Protein AF-A0A815Y948-F1 (afdb_monomer)

Secondary structure (DSSP, 8-state):
--------PPP-----HHHHHHHHHHT-----S-HHHHHHHTGGG-HHHHHHHHHHHTS-S-THHHHHHHHHHHHHHHHHTTS--HHHHHHHHHHHHTHHHHHT-

Structure (mmCIF, N/CA/C/O backbone):
data_AF-A0A815Y948-F1
#
_entry.id   AF-A0A815Y948-F1
#
loop_
_atom_site.group_PDB
_atom_site.id
_atom_site.type_symbol
_atom_site.label_atom_id
_atom_site.label_alt_id
_atom_site.label_comp_id
_atom_site.label_asym_id
_atom_site.label_entity_id
_atom_site.label_seq_id
_atom_site.pdbx_PDB_ins_code
_atom_site.Cartn_x
_atom_site.Cartn_y
_atom_site.Cartn_z
_atom_site.occup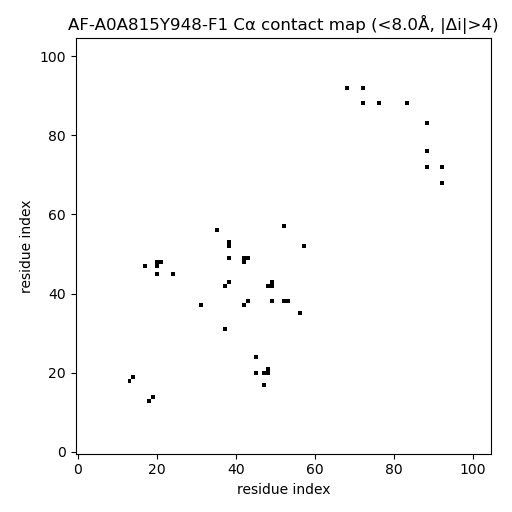ancy
_atom_site.B_iso_or_equiv
_atom_site.auth_seq_id
_atom_site.auth_comp_id
_atom_site.auth_asym_id
_atom_site.auth_atom_id
_atom_site.pdbx_PDB_model_num
ATOM 1 N N . ASP A 1 1 ? 51.206 26.791 -12.109 1.00 44.62 1 ASP A N 1
ATOM 2 C CA . ASP A 1 1 ? 49.911 26.673 -11.409 1.00 44.62 1 ASP A CA 1
ATOM 3 C C . ASP A 1 1 ? 48.768 26.274 -12.334 1.00 44.62 1 ASP A C 1
ATOM 5 O O . ASP A 1 1 ? 47.996 27.118 -12.759 1.00 44.62 1 ASP A O 1
ATOM 9 N N . ASN A 1 2 ? 48.642 24.982 -12.653 1.00 41.47 2 ASN A N 1
ATOM 10 C CA . ASN A 1 2 ? 47.482 24.437 -13.379 1.00 41.47 2 ASN A CA 1
ATOM 11 C C . ASN A 1 2 ? 46.697 23.487 -12.461 1.00 41.47 2 ASN A C 1
ATOM 13 O O . ASN A 1 2 ? 46.622 22.284 -12.695 1.00 41.47 2 ASN A O 1
ATOM 17 N N . LEU A 1 3 ? 46.153 24.039 -11.374 1.00 49.75 3 LEU A N 1
ATOM 18 C CA . LEU A 1 3 ? 45.377 23.317 -10.360 1.00 49.75 3 LEU A CA 1
ATOM 19 C C . LEU A 1 3 ? 43.865 23.438 -10.584 1.00 49.75 3 LEU A C 1
ATOM 21 O O . LEU A 1 3 ? 43.140 23.800 -9.667 1.00 49.75 3 LEU A O 1
ATOM 25 N N . ILE A 1 4 ? 43.369 23.126 -11.783 1.00 51.34 4 ILE A N 1
ATOM 26 C CA . ILE A 1 4 ? 41.944 22.804 -11.964 1.00 51.34 4 ILE A CA 1
ATOM 27 C C . ILE A 1 4 ? 41.828 21.718 -13.036 1.00 51.34 4 ILE A C 1
ATOM 29 O O . ILE A 1 4 ? 41.533 21.987 -14.200 1.00 51.34 4 ILE A O 1
ATOM 33 N N . GLN A 1 5 ? 42.046 20.460 -12.645 1.00 51.91 5 GLN A N 1
ATOM 34 C CA . GLN A 1 5 ? 41.414 19.363 -13.370 1.00 51.91 5 GLN A CA 1
ATOM 35 C C . GLN A 1 5 ? 39.912 19.496 -13.113 1.00 51.91 5 GLN A C 1
ATOM 37 O O . GLN A 1 5 ? 39.426 19.174 -12.030 1.00 51.91 5 GLN A O 1
ATOM 42 N N . LYS A 1 6 ? 39.177 20.052 -14.085 1.00 50.22 6 LYS A N 1
ATOM 43 C CA . LYS A 1 6 ? 37.716 19.980 -14.098 1.00 50.22 6 LYS A CA 1
ATOM 44 C C . LYS A 1 6 ? 37.359 18.501 -14.004 1.00 50.22 6 LYS A C 1
ATOM 46 O O . LYS A 1 6 ? 37.615 17.759 -14.948 1.00 50.22 6 LYS A O 1
ATOM 51 N N . HIS A 1 7 ? 36.790 18.086 -12.877 1.00 47.31 7 HIS A N 1
ATOM 52 C CA . HIS A 1 7 ? 36.082 16.819 -12.788 1.00 47.31 7 HIS A CA 1
ATOM 53 C C . HIS A 1 7 ? 34.980 16.862 -13.850 1.00 47.31 7 HIS A C 1
ATOM 55 O O . HIS A 1 7 ? 33.935 17.476 -13.656 1.00 47.31 7 HIS A O 1
ATOM 61 N N . THR A 1 8 ? 35.231 16.265 -15.009 1.00 49.34 8 THR A N 1
ATOM 62 C CA . THR A 1 8 ? 34.160 15.765 -15.859 1.00 49.34 8 THR A CA 1
ATOM 63 C C . THR A 1 8 ? 33.474 14.680 -15.044 1.00 49.34 8 THR A C 1
ATOM 65 O O . THR A 1 8 ? 34.132 13.679 -14.737 1.00 49.34 8 THR A O 1
ATOM 68 N N . PRO A 1 9 ? 32.207 14.852 -14.625 1.00 50.09 9 PRO A N 1
ATOM 69 C CA . PRO A 1 9 ? 31.482 13.727 -14.075 1.00 50.09 9 PRO A CA 1
ATOM 70 C C . PRO A 1 9 ? 31.417 12.701 -15.203 1.00 50.09 9 PRO A C 1
ATOM 72 O O . PRO A 1 9 ? 30.964 13.006 -16.309 1.00 50.09 9 PRO A O 1
ATOM 75 N N . LEU A 1 10 ? 31.971 11.516 -14.950 1.00 46.88 10 LEU A N 1
ATOM 76 C CA . LEU A 1 10 ? 31.792 10.380 -15.843 1.00 46.88 10 LEU A CA 1
ATOM 77 C C . LEU A 1 10 ? 30.291 10.265 -16.133 1.00 46.88 10 LEU A C 1
ATOM 79 O O . LEU A 1 10 ? 29.496 10.499 -15.214 1.00 46.88 10 LEU A O 1
ATOM 83 N N . PRO A 1 11 ? 29.883 9.942 -17.374 1.00 49.34 11 PRO A N 1
ATOM 84 C CA . PRO A 1 11 ? 28.489 9.636 -17.621 1.00 49.34 11 PRO A CA 1
ATOM 85 C C . PRO A 1 11 ? 28.138 8.529 -16.635 1.00 49.34 11 PRO A C 1
ATOM 87 O O . PRO A 1 11 ? 28.778 7.475 -16.635 1.00 49.34 11 PRO A O 1
ATOM 90 N N . ILE A 1 12 ? 27.199 8.810 -15.732 1.00 53.09 12 ILE A N 1
ATOM 91 C CA . ILE A 1 12 ? 26.646 7.812 -14.829 1.00 53.09 12 ILE A CA 1
ATOM 92 C C . ILE A 1 12 ? 25.850 6.881 -15.740 1.00 53.09 12 ILE A C 1
ATOM 94 O O . ILE A 1 12 ? 24.640 6.997 -15.886 1.00 53.09 12 ILE A O 1
ATOM 98 N N . ILE A 1 13 ? 26.553 5.994 -16.438 1.00 53.69 13 ILE A N 1
ATOM 99 C CA . ILE A 1 13 ? 25.970 4.821 -17.059 1.00 53.69 13 ILE A CA 1
ATOM 100 C C . ILE A 1 13 ? 25.701 3.917 -15.866 1.00 53.69 13 ILE A C 1
ATOM 102 O O . ILE A 1 13 ? 26.512 3.069 -15.497 1.00 53.69 13 ILE A O 1
ATOM 106 N N . SER A 1 14 ? 24.601 4.210 -15.178 1.00 53.38 14 SER A N 1
ATOM 107 C CA . SER A 1 14 ? 24.084 3.344 -14.142 1.00 53.38 14 SER A CA 1
ATOM 108 C C . SER A 1 14 ? 23.554 2.112 -14.854 1.00 53.38 14 SER A C 1
ATOM 110 O O . SER A 1 14 ? 22.418 2.082 -15.316 1.00 53.38 14 SER A O 1
ATOM 112 N N . LEU A 1 15 ? 24.397 1.089 -14.968 1.00 58.31 15 LEU A N 1
ATOM 113 C CA . LEU A 1 15 ? 23.978 -0.270 -15.298 1.00 58.31 15 LEU A CA 1
ATOM 114 C C . LEU A 1 15 ? 23.278 -0.914 -14.083 1.00 58.31 15 LEU A C 1
ATOM 116 O O . LEU A 1 15 ? 23.438 -2.102 -13.820 1.00 58.31 15 LEU A O 1
ATOM 120 N N . ASP A 1 16 ? 22.581 -0.110 -13.281 1.00 73.88 16 ASP A N 1
ATOM 121 C CA . ASP A 1 16 ? 21.818 -0.575 -12.142 1.00 73.88 16 ASP A CA 1
ATOM 122 C C . ASP A 1 16 ? 20.425 -0.957 -12.658 1.00 73.88 16 ASP A C 1
ATOM 124 O O . ASP A 1 16 ? 19.729 -0.097 -13.219 1.00 73.88 16 ASP A O 1
ATOM 128 N N . PRO A 1 17 ? 19.999 -2.223 -12.499 1.00 75.00 17 PRO A N 1
ATOM 129 C CA . PRO A 1 17 ? 18.663 -2.659 -12.894 1.00 75.00 17 PRO A CA 1
ATOM 130 C C . PRO A 1 17 ? 17.556 -1.780 -12.294 1.00 75.00 17 PRO A C 1
ATOM 132 O O . PRO A 1 17 ? 16.508 -1.627 -12.916 1.00 75.00 17 PRO A O 1
ATOM 135 N N . MET A 1 18 ? 17.799 -1.138 -11.147 1.00 79.00 18 MET A N 1
ATOM 136 C CA . MET A 1 18 ? 16.859 -0.206 -10.529 1.00 79.00 18 MET A CA 1
ATOM 137 C C . MET A 1 18 ? 16.666 1.079 -11.350 1.00 79.00 18 MET A C 1
ATOM 139 O O . MET A 1 18 ? 15.545 1.563 -11.495 1.00 79.00 18 MET A O 1
ATOM 143 N N . VAL A 1 19 ? 17.741 1.644 -11.909 1.00 82.62 19 VAL A N 1
ATOM 144 C CA . VAL A 1 19 ? 17.647 2.870 -12.721 1.00 82.62 19 VAL A CA 1
ATOM 145 C C . VAL A 1 19 ? 16.954 2.577 -14.050 1.00 82.62 19 VAL A C 1
ATOM 147 O O . VAL A 1 19 ? 16.113 3.358 -14.486 1.00 82.62 19 VAL A O 1
ATOM 150 N N . ALA A 1 20 ? 17.214 1.409 -14.642 1.00 84.50 20 ALA A N 1
ATOM 151 C CA . ALA A 1 20 ? 16.504 0.953 -15.836 1.00 84.50 20 ALA A CA 1
ATOM 152 C C . ALA A 1 20 ? 14.997 0.735 -15.583 1.00 84.50 20 ALA A C 1
ATOM 154 O O . ALA A 1 20 ? 14.171 1.051 -16.444 1.00 84.50 20 ALA A O 1
ATOM 155 N N . GLU A 1 21 ? 14.632 0.226 -14.402 1.00 87.06 21 GLU A N 1
ATOM 156 C CA . GLU A 1 21 ? 13.240 0.075 -13.960 1.00 87.06 21 GLU A CA 1
ATOM 157 C C . GLU A 1 21 ? 12.537 1.441 -13.867 1.00 87.06 21 GLU A C 1
ATOM 159 O O . GLU A 1 21 ? 11.453 1.624 -14.425 1.00 87.06 21 GLU A O 1
ATOM 164 N N . ILE A 1 22 ? 13.194 2.425 -13.243 1.00 87.69 22 ILE A N 1
ATOM 165 C CA . ILE A 1 22 ? 12.703 3.806 -13.116 1.00 87.69 22 ILE A CA 1
ATOM 166 C C . ILE A 1 22 ? 12.535 4.468 -14.484 1.00 87.69 22 ILE A C 1
ATOM 168 O O . ILE A 1 22 ? 11.475 5.025 -14.768 1.00 87.69 22 ILE A O 1
ATOM 172 N N . ASP A 1 23 ? 13.541 4.377 -15.352 1.00 88.69 23 ASP A N 1
ATOM 173 C CA . ASP A 1 23 ? 13.483 4.955 -16.696 1.00 88.69 23 ASP A CA 1
ATOM 174 C C . ASP A 1 23 ? 12.351 4.350 -17.530 1.00 88.69 23 ASP A C 1
ATOM 176 O O . ASP A 1 23 ? 11.731 5.043 -18.338 1.00 88.69 23 ASP A O 1
ATOM 180 N N . SER A 1 24 ? 12.077 3.058 -17.346 1.00 87.1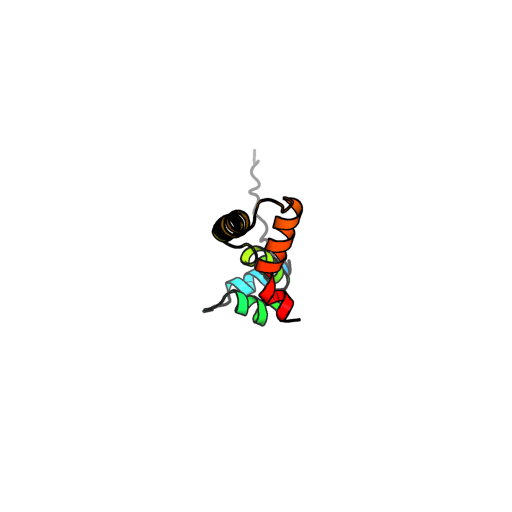9 24 SER A N 1
ATOM 181 C CA . SER A 1 24 ? 10.977 2.367 -18.021 1.00 87.19 24 SER A CA 1
ATOM 182 C C . SER A 1 24 ? 9.616 2.822 -17.492 1.00 87.19 24 SER A C 1
ATOM 184 O O . SER A 1 24 ? 8.695 3.019 -18.279 1.00 87.19 24 SER A O 1
ATOM 186 N N . TYR A 1 25 ? 9.498 3.049 -16.180 1.00 86.38 25 TYR A N 1
ATOM 187 C CA . TYR A 1 25 ? 8.282 3.575 -15.560 1.00 86.38 25 TYR A CA 1
ATOM 188 C C . TYR A 1 25 ? 7.989 5.028 -15.968 1.00 86.38 25 TYR A C 1
ATOM 190 O O . TYR A 1 25 ? 6.856 5.346 -16.311 1.00 86.38 25 TYR A O 1
ATOM 198 N N . ILE A 1 26 ? 8.999 5.906 -16.000 1.00 87.75 26 ILE A N 1
ATOM 199 C CA . ILE A 1 26 ? 8.830 7.328 -16.370 1.00 87.75 26 ILE A CA 1
ATOM 200 C C . ILE A 1 26 ? 8.396 7.491 -17.832 1.00 87.75 26 ILE A C 1
ATOM 202 O O . ILE A 1 26 ? 7.663 8.419 -18.164 1.00 87.75 26 ILE A O 1
ATOM 206 N N . LYS A 1 27 ? 8.849 6.599 -18.719 1.00 87.62 27 LYS A N 1
ATOM 207 C CA . LYS A 1 27 ? 8.476 6.608 -20.143 1.00 87.62 27 LYS A CA 1
ATOM 208 C C . LYS A 1 27 ? 7.076 6.058 -20.404 1.00 87.62 27 LYS A C 1
ATOM 210 O O . LYS A 1 27 ? 6.595 6.173 -21.529 1.00 87.62 27 LYS A O 1
ATOM 215 N N . LEU A 1 28 ? 6.456 5.415 -19.418 1.00 84.56 28 LEU A N 1
ATOM 216 C CA . LEU A 1 28 ? 5.128 4.851 -19.570 1.00 84.56 28 LEU A CA 1
ATOM 217 C C . LEU A 1 28 ? 4.100 5.991 -19.591 1.00 84.56 28 LEU A C 1
ATOM 219 O O . LEU A 1 28 ? 3.967 6.736 -18.623 1.00 84.56 28 LEU A O 1
ATOM 223 N N . ASP A 1 29 ? 3.354 6.109 -20.687 1.00 79.00 29 ASP A N 1
ATOM 224 C CA . ASP A 1 29 ? 2.235 7.048 -20.779 1.00 79.00 29 ASP A CA 1
ATOM 225 C C . ASP A 1 29 ? 1.001 6.426 -20.109 1.00 79.00 29 ASP A C 1
ATOM 227 O O . ASP A 1 29 ? 0.173 5.766 -20.742 1.00 79.00 29 ASP A O 1
ATOM 231 N N . ILE A 1 30 ? 0.948 6.520 -18.777 1.00 74.50 30 ILE A N 1
ATOM 232 C CA . ILE A 1 30 ? -0.125 5.936 -17.969 1.00 74.50 30 ILE A CA 1
ATOM 233 C C . ILE A 1 30 ? -1.224 6.973 -17.753 1.00 74.50 30 ILE A C 1
ATOM 235 O O . ILE A 1 30 ? -1.074 7.910 -16.971 1.00 74.50 30 ILE A O 1
ATOM 239 N N . VAL A 1 31 ? -2.389 6.723 -18.347 1.00 66.75 31 VAL A N 1
ATOM 240 C CA . VAL A 1 31 ? -3.649 7.361 -17.952 1.00 66.75 31 VAL A CA 1
ATOM 241 C C . VAL A 1 31 ? -4.418 6.359 -17.093 1.00 66.75 31 VAL A C 1
ATOM 243 O O . VAL A 1 31 ? -5.214 5.570 -17.597 1.00 66.75 31 VAL A O 1
ATOM 246 N N . CYS A 1 32 ? -4.127 6.324 -15.791 1.00 66.44 32 CYS A N 1
ATOM 247 C CA . CYS A 1 32 ? -4.789 5.409 -14.861 1.00 66.44 32 CYS A CA 1
ATOM 248 C C . CYS A 1 32 ? -5.744 6.158 -13.929 1.00 66.44 32 CYS A C 1
ATOM 250 O O . CYS A 1 32 ? -5.369 7.150 -13.308 1.00 66.44 32 CYS A O 1
ATOM 252 N N . VAL A 1 33 ? -6.977 5.652 -13.829 1.00 67.38 33 VAL A N 1
ATOM 253 C CA . VAL A 1 33 ? -8.020 6.172 -12.930 1.00 67.38 33 VAL A CA 1
ATOM 254 C C . VAL A 1 33 ? -7.813 5.682 -11.489 1.00 67.38 33 VAL A C 1
ATOM 256 O O . VAL A 1 33 ? -8.170 6.394 -10.556 1.00 67.38 33 VAL A O 1
ATOM 259 N N . ASP A 1 34 ? -7.202 4.504 -11.300 1.00 83.88 34 ASP A N 1
ATOM 260 C CA . ASP A 1 34 ? -6.943 3.906 -9.984 1.00 83.88 34 ASP A CA 1
ATOM 261 C C . ASP A 1 34 ? -5.490 3.417 -9.850 1.00 83.88 34 ASP A C 1
ATOM 263 O O . ASP A 1 34 ? -5.097 2.352 -10.338 1.00 83.88 34 ASP A O 1
ATOM 267 N N . VAL A 1 35 ? -4.692 4.203 -9.127 1.00 85.62 35 VAL A N 1
ATOM 268 C CA . VAL A 1 35 ? -3.277 3.922 -8.863 1.00 85.62 35 VAL A CA 1
ATOM 269 C C . VAL A 1 35 ? -3.057 2.603 -8.109 1.00 8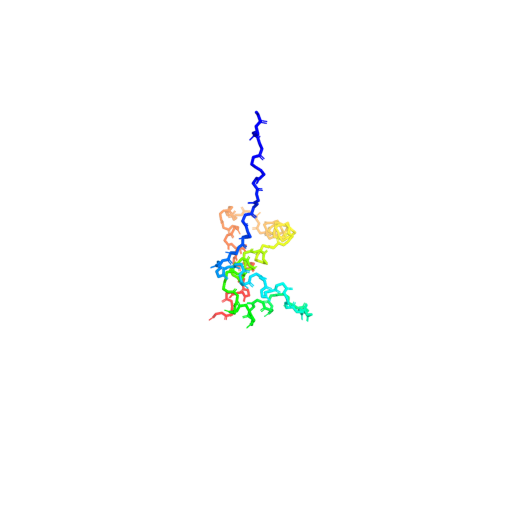5.62 35 VAL A C 1
ATOM 271 O O . VAL A 1 35 ? -2.038 1.946 -8.326 1.00 85.62 35 VAL A O 1
ATOM 274 N N . LEU A 1 36 ? -3.991 2.175 -7.252 1.00 85.81 36 LEU A N 1
ATOM 275 C CA . LEU A 1 36 ? -3.859 0.920 -6.506 1.00 85.81 36 LEU A CA 1
ATOM 276 C C . LEU A 1 36 ? -4.039 -0.282 -7.432 1.00 85.81 36 LEU A C 1
ATOM 278 O O . LEU A 1 36 ? -3.273 -1.244 -7.345 1.00 85.81 36 LEU A O 1
ATOM 282 N N . GLU A 1 37 ? -4.999 -0.207 -8.354 1.00 85.19 37 GLU A N 1
ATOM 283 C CA . GLU A 1 37 ? -5.234 -1.271 -9.331 1.00 85.19 37 GLU A CA 1
ATOM 284 C C . GLU A 1 37 ? -4.089 -1.378 -10.346 1.00 85.19 37 GLU A C 1
ATOM 286 O O . GLU A 1 37 ? -3.697 -2.483 -10.737 1.00 85.19 37 GLU A O 1
ATOM 291 N N . PHE A 1 38 ? -3.466 -0.251 -10.703 1.00 87.25 38 PHE A N 1
ATOM 292 C CA . PHE A 1 38 ? -2.242 -0.248 -11.504 1.00 87.25 38 PHE A CA 1
ATOM 293 C C . PHE A 1 38 ? -1.115 -1.048 -10.832 1.00 87.25 38 PHE A C 1
ATOM 295 O O . PHE A 1 38 ? -0.565 -1.971 -11.436 1.00 87.25 38 PHE A O 1
ATOM 302 N N . TRP A 1 39 ? -0.794 -0.762 -9.564 1.00 88.88 39 TRP A N 1
ATOM 303 C CA . TRP A 1 39 ? 0.268 -1.484 -8.846 1.00 88.88 39 TRP A CA 1
ATOM 304 C C . TRP A 1 39 ? -0.100 -2.938 -8.520 1.00 88.88 39 TRP A C 1
ATOM 306 O O . TRP A 1 39 ? 0.791 -3.779 -8.349 1.00 88.88 39 TRP A O 1
ATOM 316 N N . ARG A 1 40 ? -1.399 -3.257 -8.472 1.00 84.81 40 ARG A N 1
ATOM 317 C CA . ARG A 1 40 ? -1.903 -4.625 -8.307 1.00 84.81 40 ARG A CA 1
ATOM 318 C C . ARG A 1 40 ? -1.679 -5.475 -9.557 1.00 84.81 40 ARG A C 1
ATOM 320 O O . ARG A 1 40 ? -1.170 -6.583 -9.425 1.00 84.81 40 ARG A O 1
ATOM 327 N N . SER A 1 41 ? -2.040 -4.956 -10.730 1.00 83.31 41 SER A N 1
ATOM 328 C CA . SER A 1 41 ? -2.071 -5.695 -12.002 1.00 83.31 41 SER A CA 1
ATOM 329 C C . SER A 1 41 ? -0.787 -5.569 -12.829 1.00 83.31 41 SER A C 1
ATOM 331 O O . SER A 1 41 ? -0.310 -6.551 -13.386 1.00 83.31 41 SER A O 1
ATOM 333 N N . SER A 1 42 ? -0.218 -4.366 -12.901 1.00 79.44 42 SER A N 1
ATOM 334 C CA . SER A 1 42 ? 0.912 -4.024 -13.779 1.00 79.44 42 SER A CA 1
ATOM 335 C C . SER A 1 42 ? 2.225 -3.857 -13.015 1.00 79.44 42 SER A C 1
ATOM 337 O O . SER A 1 42 ? 3.291 -3.775 -13.615 1.00 79.44 42 SER A O 1
ATOM 339 N N . GLY A 1 43 ? 2.176 -3.831 -11.680 1.00 76.25 43 GLY A N 1
ATOM 340 C CA . GLY A 1 43 ? 3.356 -3.627 -10.841 1.00 76.25 43 GLY A CA 1
ATOM 341 C C . GLY A 1 43 ? 4.354 -4.791 -10.838 1.00 76.25 43 GLY A C 1
ATOM 342 O O . GLY A 1 43 ? 5.470 -4.607 -10.368 1.00 76.25 43 GLY A O 1
ATOM 343 N N . ASP A 1 44 ? 3.996 -5.982 -11.331 1.00 81.38 44 ASP A N 1
ATOM 344 C CA . ASP A 1 44 ? 4.895 -7.153 -11.304 1.00 81.38 44 ASP A CA 1
ATOM 345 C C . ASP A 1 44 ? 6.136 -6.975 -12.189 1.00 81.38 44 ASP A C 1
ATOM 347 O O . ASP A 1 44 ? 7.188 -7.541 -11.896 1.00 81.38 44 ASP A O 1
ATOM 351 N N . GLN A 1 45 ? 6.048 -6.133 -13.225 1.00 82.69 45 GLN A N 1
ATOM 352 C CA . GLN A 1 45 ? 7.195 -5.767 -14.063 1.00 82.69 45 GLN A CA 1
ATOM 353 C C . GLN A 1 45 ? 8.158 -4.783 -13.374 1.00 82.69 45 GLN A C 1
ATOM 355 O O . GLN A 1 45 ? 9.278 -4.588 -13.837 1.00 82.69 45 GLN A O 1
ATOM 360 N N . PHE A 1 46 ? 7.725 -4.172 -12.268 1.00 86.88 46 PHE A N 1
ATOM 361 C CA . PHE A 1 46 ? 8.461 -3.164 -11.516 1.00 86.88 46 PHE A CA 1
ATOM 362 C C . PHE A 1 46 ? 8.595 -3.593 -10.049 1.00 86.88 46 PHE A C 1
ATOM 364 O O . PHE A 1 46 ? 7.935 -3.055 -9.160 1.00 86.88 46 PHE A O 1
ATOM 371 N N . TYR A 1 47 ? 9.416 -4.611 -9.784 1.00 86.62 47 TYR A N 1
ATOM 372 C CA . TYR A 1 47 ? 9.531 -5.212 -8.452 1.00 86.62 47 TYR A CA 1
ATOM 373 C C . TYR A 1 47 ? 9.925 -4.202 -7.359 1.00 86.62 47 TYR A C 1
ATOM 375 O O . TYR A 1 47 ? 9.312 -4.178 -6.284 1.00 86.62 47 TYR A O 1
ATOM 383 N N . HIS A 1 48 ? 10.926 -3.354 -7.613 1.00 87.50 48 HIS A N 1
ATOM 384 C CA . HIS A 1 48 ? 11.415 -2.404 -6.613 1.00 87.50 48 HIS A CA 1
ATOM 385 C C . HIS A 1 48 ? 10.432 -1.249 -6.428 1.00 87.50 48 HIS A C 1
ATOM 387 O O . HIS A 1 48 ? 10.120 -0.877 -5.292 1.00 87.50 48 HIS A O 1
ATOM 393 N N . LEU A 1 49 ? 9.890 -0.720 -7.527 1.00 87.69 49 LEU A N 1
ATOM 394 C CA . LEU A 1 49 ? 8.922 0.370 -7.463 1.00 87.69 49 LEU A CA 1
ATOM 395 C C . LEU A 1 49 ? 7.588 -0.082 -6.875 1.00 87.69 49 LEU A C 1
ATOM 397 O O . LEU A 1 49 ? 7.004 0.666 -6.100 1.00 87.69 49 LEU A O 1
ATOM 401 N N . LYS A 1 50 ? 7.134 -1.313 -7.141 1.00 89.06 50 LYS A N 1
ATOM 402 C CA . LYS A 1 50 ? 5.915 -1.875 -6.539 1.00 89.06 50 LYS A CA 1
ATOM 403 C C . LYS A 1 50 ? 6.035 -1.953 -5.028 1.00 89.06 50 LYS A C 1
ATOM 405 O O . LYS A 1 50 ? 5.108 -1.565 -4.320 1.00 89.06 50 LYS A O 1
ATOM 410 N N . ARG A 1 51 ? 7.181 -2.407 -4.518 1.00 88.12 51 ARG A N 1
ATOM 411 C CA . ARG A 1 51 ? 7.431 -2.454 -3.073 1.00 88.12 51 ARG A CA 1
ATOM 412 C C . ARG A 1 51 ? 7.408 -1.059 -2.451 1.00 88.12 51 ARG A C 1
ATOM 414 O O . ARG A 1 51 ? 6.839 -0.877 -1.378 1.00 88.12 51 ARG A O 1
ATOM 421 N N . LEU A 1 52 ? 7.997 -0.075 -3.128 1.00 89.06 52 LEU A N 1
ATOM 422 C CA . LEU A 1 52 ? 7.963 1.315 -2.680 1.00 89.06 52 LEU A CA 1
ATOM 423 C C . LEU A 1 52 ? 6.538 1.889 -2.728 1.00 89.06 52 LEU A C 1
ATOM 425 O O . LEU A 1 52 ? 6.090 2.510 -1.767 1.00 89.06 52 LEU A O 1
ATOM 429 N N . ALA A 1 53 ? 5.802 1.627 -3.805 1.00 88.56 53 ALA A N 1
ATOM 430 C CA . ALA A 1 53 ? 4.428 2.067 -3.987 1.00 88.56 53 ALA A CA 1
ATOM 431 C C . ALA A 1 53 ? 3.492 1.485 -2.923 1.00 88.56 53 ALA A C 1
ATOM 433 O O . ALA A 1 53 ? 2.658 2.211 -2.400 1.00 88.56 53 ALA A O 1
ATOM 434 N N . GLN A 1 54 ? 3.662 0.219 -2.532 1.00 87.88 54 GLN A N 1
ATOM 435 C CA . GLN A 1 54 ? 2.903 -0.384 -1.430 1.00 87.88 54 GLN A CA 1
ATOM 436 C C . GLN A 1 54 ? 3.108 0.352 -0.103 1.00 87.88 54 GLN A C 1
ATOM 438 O O . GLN A 1 54 ? 2.155 0.526 0.652 1.00 87.88 54 GLN A O 1
ATOM 443 N N . ILE A 1 55 ? 4.334 0.799 0.178 1.00 88.19 55 ILE A N 1
ATOM 444 C CA . ILE A 1 55 ? 4.636 1.563 1.393 1.00 88.19 55 ILE A CA 1
ATOM 445 C C . ILE A 1 55 ? 4.001 2.950 1.304 1.00 88.19 55 ILE A C 1
ATOM 447 O O . ILE A 1 55 ? 3.309 3.361 2.226 1.00 88.19 55 ILE A O 1
ATOM 451 N N . ILE A 1 56 ? 4.214 3.660 0.195 1.00 87.88 56 ILE A N 1
ATOM 452 C CA . ILE A 1 56 ? 3.746 5.041 0.031 1.00 87.88 56 ILE A CA 1
ATOM 453 C C . ILE A 1 56 ? 2.215 5.107 -0.003 1.00 87.88 56 ILE A C 1
ATOM 455 O O . ILE A 1 56 ? 1.622 5.919 0.699 1.00 87.88 56 ILE A O 1
ATOM 459 N N . LEU A 1 57 ? 1.573 4.246 -0.793 1.00 85.69 57 LEU A N 1
ATOM 460 C CA . LEU A 1 57 ? 0.117 4.225 -0.970 1.00 85.69 57 LEU A CA 1
ATOM 461 C C . LEU A 1 57 ? -0.613 3.543 0.192 1.00 85.69 57 LEU A C 1
ATOM 463 O O . LEU A 1 57 ? -1.812 3.743 0.361 1.00 85.69 57 LEU A O 1
ATOM 467 N N . GLY A 1 58 ? 0.093 2.738 0.990 1.00 83.56 58 GLY A N 1
ATOM 468 C CA . GLY A 1 58 ? -0.445 2.128 2.205 1.00 83.56 58 GLY A CA 1
ATOM 469 C C . GLY A 1 58 ? -0.551 3.097 3.384 1.00 83.56 58 GLY A C 1
ATOM 470 O O . GLY A 1 58 ? -1.195 2.766 4.377 1.00 83.56 58 GLY A O 1
ATOM 471 N N . ILE A 1 59 ? 0.062 4.282 3.297 1.00 83.44 59 ILE A N 1
ATOM 472 C CA . ILE A 1 59 ? -0.056 5.315 4.326 1.00 83.44 59 ILE A CA 1
ATOM 473 C C . ILE A 1 59 ? -1.390 6.045 4.118 1.00 83.44 59 ILE A C 1
ATOM 475 O O . ILE A 1 59 ? -1.562 6.719 3.098 1.00 83.44 59 ILE A O 1
ATOM 479 N N . PRO A 1 60 ? -2.342 5.955 5.064 1.00 71.38 60 PRO A N 1
ATOM 480 C CA . PRO A 1 60 ? -3.567 6.732 4.975 1.00 71.38 60 PRO A CA 1
ATOM 481 C C . PRO A 1 60 ? -3.225 8.227 5.035 1.00 71.38 60 PRO A C 1
ATOM 483 O O . PRO A 1 60 ? -2.558 8.691 5.956 1.00 71.38 60 PRO A O 1
ATOM 486 N N . VAL A 1 61 ? -3.689 8.986 4.040 1.00 66.62 61 VAL A N 1
ATOM 487 C CA . VAL A 1 61 ? -3.409 10.429 3.895 1.00 66.62 61 VAL A CA 1
ATOM 488 C C . VAL A 1 61 ? -4.089 11.269 4.990 1.00 66.62 61 VAL A C 1
ATOM 490 O O . VAL A 1 61 ? -3.710 12.418 5.208 1.00 66.62 61 VAL A O 1
ATOM 493 N N . THR A 1 62 ? -5.069 10.719 5.715 1.00 54.78 62 THR A N 1
ATOM 494 C CA . THR A 1 62 ? -5.874 11.465 6.690 1.00 54.78 62 THR A CA 1
ATOM 495 C C . THR A 1 62 ? -5.738 10.913 8.111 1.00 54.78 62 THR A C 1
ATOM 497 O O . THR A 1 62 ? -5.955 9.734 8.381 1.00 54.78 62 THR A O 1
ATOM 500 N N . SER A 1 63 ? -5.449 11.802 9.064 1.00 55.28 63 SER A N 1
ATOM 501 C CA . SER A 1 63 ? -5.571 11.546 10.509 1.00 5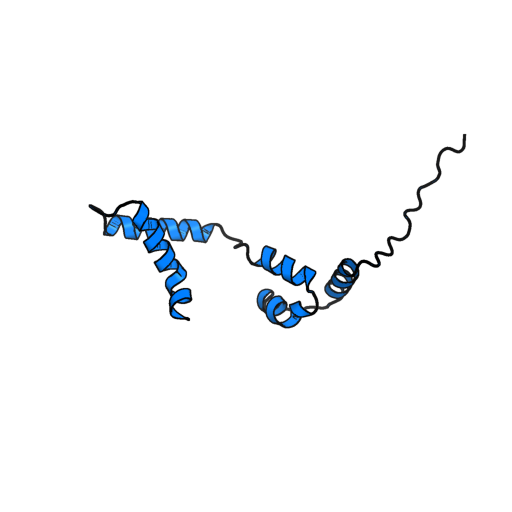5.28 63 SER A CA 1
ATOM 502 C C . SER A 1 63 ? -7.029 11.446 10.982 1.00 55.28 63 SER A C 1
ATOM 504 O O . SER A 1 63 ? -7.278 11.099 12.134 1.00 55.28 63 SER A O 1
ATOM 506 N N . THR A 1 64 ? -7.993 11.739 10.102 1.00 54.56 64 THR A N 1
ATOM 507 C CA . THR A 1 64 ? -9.433 11.806 10.395 1.00 54.56 64 THR A CA 1
ATOM 508 C C . THR A 1 64 ? -10.012 10.470 10.861 1.00 54.56 64 THR A C 1
ATOM 510 O O . THR A 1 64 ? -10.900 10.465 11.707 1.00 54.56 64 THR A O 1
ATOM 513 N N . SER A 1 65 ? -9.471 9.336 10.397 1.00 56.81 65 SER A N 1
ATOM 514 C CA . SER A 1 65 ? -9.904 8.013 10.871 1.00 56.81 65 SER A CA 1
ATOM 515 C C . SER A 1 65 ? -9.671 7.846 12.377 1.00 56.81 65 SER A C 1
ATOM 517 O O . SER A 1 65 ? -10.542 7.348 13.078 1.00 56.81 65 SER A O 1
ATOM 519 N N . SER A 1 66 ? -8.558 8.351 12.914 1.00 57.59 66 SER A N 1
ATOM 520 C CA . SER A 1 66 ? -8.253 8.270 14.347 1.00 57.59 66 SER A CA 1
ATOM 521 C C . SER A 1 66 ? -9.228 9.086 15.206 1.00 57.59 66 SER A C 1
ATOM 523 O O . SER A 1 66 ? -9.577 8.667 16.309 1.00 57.59 66 SER A O 1
ATOM 525 N N . GLU A 1 67 ? -9.680 10.243 14.709 1.00 60.56 67 GLU A N 1
ATOM 526 C CA . GLU A 1 67 ? -10.631 11.122 15.406 1.00 60.56 67 GLU A CA 1
ATOM 527 C C . GLU A 1 67 ? -12.065 10.579 15.349 1.00 60.56 67 GLU A C 1
ATOM 529 O O . GLU A 1 67 ? -12.778 10.627 16.352 1.00 60.56 67 GLU A O 1
ATOM 534 N N . GLU A 1 68 ? -12.474 9.997 14.217 1.00 62.38 68 GLU A N 1
ATOM 535 C CA . GLU 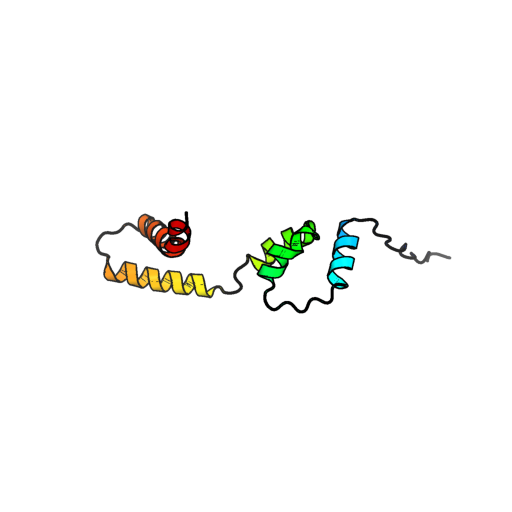A 1 68 ? -13.761 9.300 14.089 1.00 62.38 68 GLU A CA 1
ATOM 536 C C . GLU A 1 68 ? -13.829 8.075 14.995 1.00 62.38 68 GLU A C 1
ATOM 538 O O . GLU A 1 68 ? -14.816 7.869 15.709 1.00 62.38 68 GLU A O 1
ATOM 543 N N . VAL A 1 69 ? -12.751 7.292 14.998 1.00 62.47 69 VAL A N 1
ATOM 544 C CA . VAL A 1 69 ? -12.582 6.138 15.869 1.00 62.47 69 VAL A CA 1
ATOM 545 C C . VAL A 1 69 ? -12.693 6.590 17.322 1.00 62.47 69 VAL A C 1
ATOM 547 O O . VAL A 1 69 ? -13.530 6.052 18.034 1.00 62.47 69 VAL A O 1
ATOM 550 N N . PHE A 1 70 ? -11.978 7.639 17.746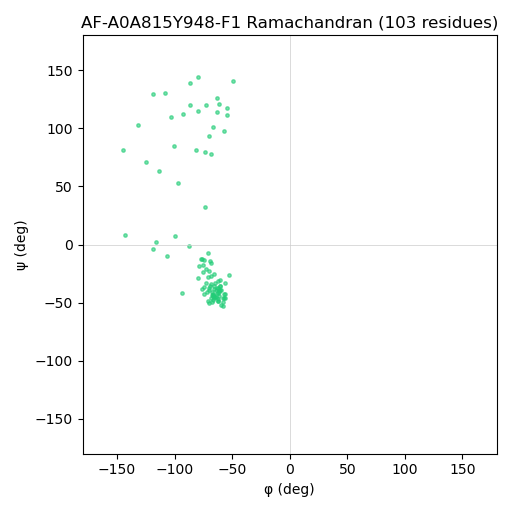 1.00 64.19 70 PHE A N 1
ATOM 551 C CA . PHE A 1 70 ? -12.046 8.161 19.119 1.00 64.19 70 PHE A CA 1
ATOM 552 C C . PHE A 1 70 ? -13.428 8.718 19.501 1.00 64.19 70 PHE A C 1
ATOM 554 O O . PHE A 1 70 ? -13.897 8.497 20.619 1.00 64.19 70 PHE A O 1
ATOM 561 N N . SER A 1 71 ? -14.106 9.407 18.580 1.00 65.75 71 SER A N 1
ATOM 562 C CA . SER A 1 71 ? -15.461 9.934 18.791 1.00 65.75 71 SER A CA 1
ATOM 563 C C . SER A 1 71 ? -16.484 8.802 18.955 1.00 65.75 71 SER A C 1
ATOM 565 O O . SER A 1 71 ? -17.283 8.793 19.897 1.00 65.75 71 SER A O 1
ATOM 567 N N . THR A 1 72 ? -16.388 7.778 18.104 1.00 65.12 72 THR A N 1
ATOM 568 C CA . THR A 1 72 ? -17.227 6.574 18.159 1.00 65.12 72 THR A CA 1
ATOM 569 C C . THR A 1 72 ? -16.940 5.759 19.419 1.00 65.12 72 THR A C 1
ATOM 571 O O . THR A 1 72 ? -17.879 5.351 20.107 1.00 65.12 72 THR A O 1
ATOM 574 N N . THR A 1 73 ? -15.667 5.592 19.808 1.00 63.28 73 THR A N 1
ATOM 575 C CA . THR A 1 73 ? -15.313 4.983 21.102 1.00 63.28 73 THR A CA 1
ATOM 576 C C . THR A 1 73 ? -15.924 5.767 22.243 1.00 63.28 73 THR A C 1
ATOM 578 O O . THR A 1 73 ? -16.478 5.165 23.157 1.00 63.28 73 THR A O 1
ATOM 581 N N . GLY A 1 74 ? -15.816 7.098 22.204 1.00 65.12 74 GLY A N 1
ATOM 582 C CA . GLY A 1 74 ? -16.369 7.999 23.206 1.00 65.12 74 GLY A CA 1
ATOM 583 C C . GLY A 1 74 ? -17.868 7.781 23.379 1.00 65.12 74 GLY A C 1
ATOM 584 O O . GLY A 1 74 ? -18.341 7.670 24.508 1.00 65.12 74 GLY A O 1
ATOM 585 N N . LEU A 1 75 ? -18.602 7.607 22.278 1.00 67.19 75 LEU A N 1
ATOM 586 C CA . LEU A 1 75 ? -20.033 7.314 22.294 1.00 67.19 75 LEU A CA 1
ATOM 587 C C . LEU A 1 75 ? -20.344 5.911 22.853 1.00 67.19 75 LEU A C 1
ATOM 589 O O . LEU A 1 75 ? -21.200 5.778 23.729 1.00 67.19 75 LEU A O 1
ATOM 593 N N . ILE A 1 76 ? -19.623 4.871 22.418 1.00 64.56 76 ILE A N 1
ATOM 594 C CA . ILE A 1 76 ? -19.779 3.490 22.921 1.00 64.56 76 ILE A CA 1
ATOM 595 C C . ILE A 1 76 ? -19.457 3.412 24.423 1.00 64.56 76 ILE A C 1
ATOM 597 O O . ILE A 1 76 ? -20.153 2.736 25.184 1.00 64.56 76 ILE A O 1
ATOM 601 N N . LEU A 1 77 ? -18.415 4.121 24.859 1.00 61.66 77 LEU A N 1
ATOM 602 C CA . LEU A 1 77 ? -18.009 4.243 26.257 1.00 61.66 77 LEU A CA 1
ATOM 603 C C . LEU A 1 77 ? -19.064 4.967 27.091 1.00 61.66 77 LEU A C 1
ATOM 605 O O . LEU A 1 77 ? -19.389 4.495 28.180 1.00 61.66 77 LEU A O 1
ATOM 609 N N . ASN A 1 78 ? -19.602 6.079 26.586 1.00 63.31 78 ASN A N 1
ATOM 610 C CA . ASN A 1 78 ? -20.581 6.900 27.296 1.00 63.31 78 ASN A CA 1
ATOM 611 C C . ASN A 1 78 ? -21.908 6.149 27.508 1.00 63.31 78 ASN A C 1
ATOM 613 O O . ASN A 1 78 ? -22.486 6.195 28.587 1.00 63.31 78 ASN A O 1
ATOM 617 N N . VAL A 1 79 ? -22.352 5.362 26.522 1.00 59.78 79 VAL A N 1
ATOM 618 C CA . VAL A 1 79 ? -23.614 4.602 26.608 1.00 59.78 79 VAL A CA 1
ATOM 619 C C . VAL A 1 79 ? -23.507 3.360 27.513 1.00 59.78 79 VAL A C 1
ATOM 621 O O . VAL A 1 79 ? -24.521 2.900 28.037 1.00 59.78 79 VAL A O 1
ATOM 624 N N . LYS A 1 80 ? -22.305 2.797 27.732 1.00 61.06 80 LYS A N 1
ATOM 625 C CA . LYS A 1 80 ? -22.126 1.502 28.431 1.00 61.06 80 LYS A CA 1
ATOM 626 C C . LYS A 1 80 ? -21.356 1.524 29.759 1.00 61.06 80 LYS A C 1
ATOM 628 O O . LYS A 1 80 ? -21.165 0.449 30.336 1.00 61.06 80 LYS A O 1
ATOM 633 N N . ARG A 1 81 ? -20.893 2.662 30.292 1.00 61.09 81 ARG A N 1
ATOM 634 C CA . ARG A 1 81 ? -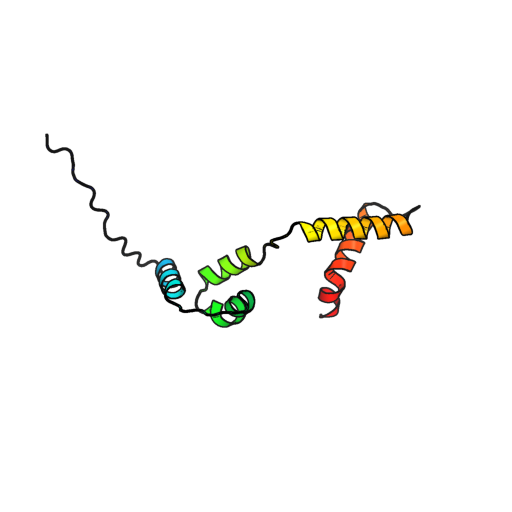20.036 2.640 31.497 1.00 61.09 81 ARG A CA 1
ATOM 635 C C . ARG A 1 81 ? -20.705 3.019 32.813 1.00 61.09 81 ARG A C 1
ATOM 637 O O . ARG A 1 81 ? -20.824 4.182 33.166 1.00 61.09 81 ARG A O 1
ATOM 644 N N . THR A 1 82 ? -20.849 1.987 33.641 1.00 53.75 82 THR A N 1
ATOM 645 C CA . THR A 1 82 ? -20.280 2.003 35.002 1.00 53.75 82 THR A CA 1
ATOM 646 C C . THR A 1 82 ? -19.241 0.897 35.279 1.00 53.75 82 THR A C 1
ATOM 648 O O . THR A 1 82 ? -18.638 0.941 36.342 1.00 53.75 82 THR A O 1
ATOM 651 N N . ALA A 1 83 ? -18.939 -0.058 34.371 1.00 61.91 83 ALA A N 1
ATOM 652 C CA . ALA A 1 83 ? -18.112 -1.228 34.758 1.00 61.91 83 ALA A CA 1
ATOM 653 C C . ALA A 1 83 ? -17.097 -1.803 33.739 1.00 61.91 83 ALA A C 1
ATOM 655 O O .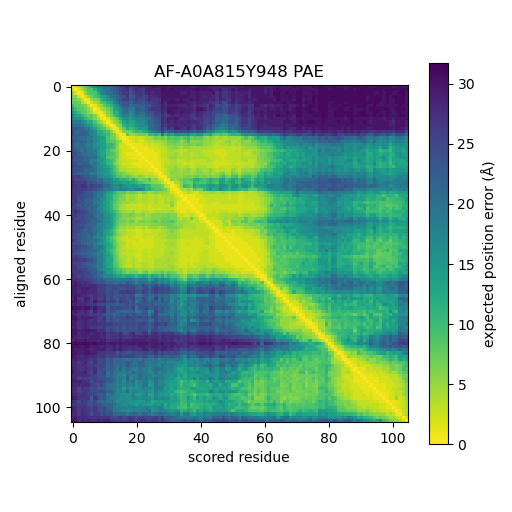 ALA A 1 83 ? -16.527 -2.861 33.992 1.00 61.91 83 ALA A O 1
ATOM 656 N N . LEU A 1 84 ? -16.837 -1.175 32.586 1.00 69.12 84 LEU A N 1
ATOM 657 C CA . LEU A 1 84 ? -15.868 -1.746 31.630 1.00 69.12 84 LEU A CA 1
ATOM 658 C C . LEU A 1 84 ? -14.431 -1.291 31.977 1.00 69.12 84 LEU A C 1
ATOM 660 O O . LEU A 1 84 ? -14.226 -0.123 32.286 1.00 69.12 84 LEU A O 1
ATOM 664 N N . ALA A 1 85 ? -13.431 -2.174 31.890 1.00 71.56 85 ALA A N 1
ATOM 665 C CA . ALA A 1 85 ? -12.019 -1.821 32.096 1.00 71.56 85 ALA A CA 1
ATOM 666 C C . ALA A 1 85 ? -11.410 -1.151 30.841 1.00 71.56 85 ALA A C 1
ATOM 668 O O . ALA A 1 85 ? -11.780 -1.529 29.724 1.00 71.56 85 ALA A O 1
ATOM 669 N N . PRO A 1 86 ? -10.500 -0.164 30.971 1.00 68.50 86 PRO A N 1
ATOM 670 C CA . PRO A 1 86 ? -9.907 0.551 29.833 1.00 68.50 86 PRO A CA 1
ATOM 671 C C . PRO A 1 86 ? -9.213 -0.370 28.817 1.00 68.50 86 PRO A C 1
ATOM 673 O O . PRO A 1 86 ? -9.310 -0.129 27.620 1.00 68.50 86 PRO A O 1
ATOM 676 N N . GLU A 1 87 ? -8.617 -1.474 29.271 1.00 71.75 87 GLU A N 1
ATOM 677 C CA . GLU A 1 87 ? -7.977 -2.479 28.408 1.00 71.75 87 GLU A CA 1
ATOM 678 C C . GLU A 1 87 ? -8.950 -3.133 27.407 1.00 71.75 87 GLU A C 1
ATOM 680 O O . GLU A 1 87 ? -8.597 -3.411 26.261 1.00 71.75 87 GLU A O 1
ATOM 685 N N . ASN A 1 88 ? -10.207 -3.344 27.806 1.00 74.62 88 ASN A N 1
ATOM 686 C CA . ASN A 1 88 ? -11.199 -4.014 26.961 1.00 74.62 88 ASN A CA 1
ATOM 687 C C . ASN A 1 88 ? -11.729 -3.106 25.845 1.00 74.62 88 ASN A C 1
ATOM 689 O O . ASN A 1 88 ? -12.278 -3.596 24.863 1.00 74.62 88 ASN A O 1
ATOM 693 N N . VAL A 1 89 ? -11.547 -1.792 25.974 1.00 76.69 89 VAL A N 1
ATOM 694 C CA . VAL A 1 89 ? -12.016 -0.798 25.000 1.00 76.69 89 VAL A CA 1
ATOM 695 C C . VAL A 1 89 ? -11.252 -0.934 23.693 1.00 76.69 89 VAL A C 1
ATOM 697 O O . VAL A 1 89 ? -11.870 -1.047 22.641 1.00 76.69 89 VAL A O 1
ATOM 700 N N . GLY A 1 90 ? -9.919 -0.994 23.766 1.00 76.12 90 GLY A N 1
ATOM 701 C CA . GLY A 1 90 ? -9.078 -1.134 22.577 1.00 76.12 90 GLY A CA 1
ATOM 702 C C . GLY A 1 90 ? -9.348 -2.439 21.829 1.00 76.12 90 GLY A C 1
ATOM 703 O O . GLY A 1 90 ? -9.397 -2.449 20.604 1.00 76.12 90 GLY A O 1
ATOM 704 N N . LYS A 1 91 ? -9.615 -3.531 22.560 1.00 80.56 91 LYS A N 1
ATOM 705 C CA . LYS A 1 91 ? -9.960 -4.832 21.962 1.00 80.56 91 LYS A CA 1
ATOM 706 C C . LYS A 1 91 ? -11.301 -4.782 21.229 1.00 80.56 91 LYS A C 1
ATOM 708 O O . LYS A 1 91 ? -11.394 -5.255 20.102 1.00 80.56 91 LYS A O 1
ATOM 713 N N . ILE A 1 92 ? -12.325 -4.194 21.850 1.00 81.50 92 ILE A N 1
ATOM 714 C CA . ILE A 1 92 ? -13.650 -4.038 21.229 1.00 81.50 92 ILE A CA 1
ATOM 715 C C . ILE A 1 92 ? -13.558 -3.148 19.991 1.00 81.50 92 ILE A C 1
ATOM 717 O O . ILE A 1 92 ? -14.145 -3.483 18.968 1.00 81.50 92 ILE A O 1
ATOM 721 N N . GLN A 1 93 ? -12.788 -2.064 20.065 1.00 77.19 93 GLN A N 1
ATOM 722 C CA . GLN A 1 93 ? -12.576 -1.167 18.938 1.00 77.19 93 GLN A CA 1
ATOM 723 C C . GLN A 1 93 ? -11.890 -1.860 17.765 1.00 77.19 93 GLN A C 1
ATOM 725 O O . GLN A 1 93 ? -12.387 -1.819 16.650 1.00 77.19 93 GLN A O 1
ATOM 730 N N . MET A 1 94 ? -10.796 -2.576 18.027 1.00 80.88 94 MET A N 1
ATOM 731 C CA . MET A 1 94 ? -10.090 -3.327 16.994 1.00 80.88 94 MET A CA 1
ATOM 732 C C . MET A 1 94 ? -11.017 -4.331 16.298 1.00 80.88 94 MET A C 1
ATOM 734 O O . MET A 1 94 ? -10.987 -4.445 15.076 1.00 80.88 94 MET A O 1
ATOM 738 N N . ILE A 1 95 ? -11.857 -5.043 17.056 1.00 83.00 95 ILE A N 1
ATOM 739 C CA . ILE A 1 95 ? -12.825 -5.991 16.487 1.00 83.00 95 ILE A CA 1
ATOM 740 C C . ILE A 1 95 ? -13.890 -5.262 15.665 1.00 83.00 95 ILE A C 1
ATOM 742 O O . ILE A 1 95 ? -14.225 -5.728 14.582 1.00 83.00 95 ILE A O 1
ATOM 746 N N . HIS A 1 96 ? -14.413 -4.143 16.167 1.00 82.50 96 HIS A N 1
ATOM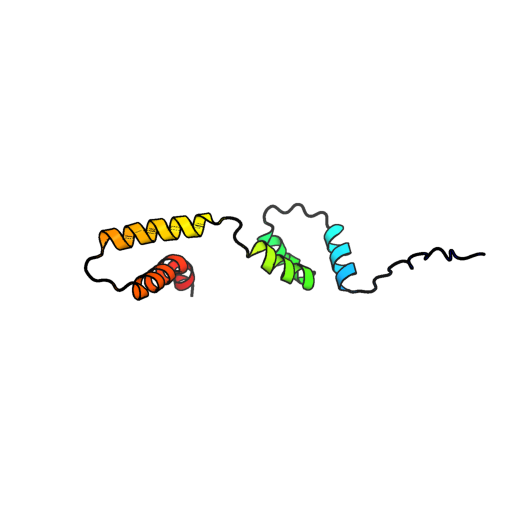 747 C CA . HIS A 1 96 ? -15.408 -3.326 15.477 1.00 82.50 96 HIS A CA 1
ATOM 748 C C . HIS A 1 96 ? -14.875 -2.809 14.133 1.00 82.50 96 HIS A C 1
ATOM 750 O O . HIS A 1 96 ? -15.490 -3.049 13.097 1.00 82.50 96 HIS A O 1
ATOM 756 N N . ASP A 1 97 ? -13.698 -2.186 14.139 1.00 79.50 97 ASP A N 1
ATOM 757 C CA . ASP A 1 97 ? -13.130 -1.525 12.960 1.00 79.50 97 ASP A CA 1
ATOM 758 C C . ASP A 1 97 ? -12.665 -2.533 11.898 1.00 79.50 97 ASP A C 1
ATOM 760 O O . ASP A 1 97 ? -12.688 -2.248 10.704 1.00 79.50 97 ASP A O 1
ATOM 764 N N . ASN A 1 98 ? -12.286 -3.746 12.316 1.00 83.06 98 ASN A N 1
ATOM 765 C CA . ASN A 1 98 ? -11.850 -4.818 11.415 1.00 83.06 98 ASN A CA 1
ATOM 766 C C . ASN A 1 98 ? -12.948 -5.856 11.132 1.00 83.06 98 ASN A C 1
ATOM 768 O O . ASN A 1 98 ? -12.672 -6.878 10.501 1.00 83.06 98 ASN A O 1
ATOM 772 N N . TYR A 1 99 ? -14.187 -5.631 11.575 1.00 84.38 99 TYR A N 1
ATOM 773 C CA . TYR A 1 99 ? -15.256 -6.631 11.510 1.00 84.38 99 TYR A CA 1
ATOM 774 C C . TYR A 1 99 ? -15.499 -7.158 10.085 1.00 84.38 99 TYR A C 1
ATOM 776 O O . TYR A 1 99 ? -15.551 -8.370 9.867 1.00 84.38 99 TYR A O 1
ATOM 784 N N . GLU A 1 100 ? -15.568 -6.265 9.095 1.00 81.62 100 GLU A N 1
ATOM 785 C CA . GLU A 1 100 ? -15.788 -6.638 7.688 1.00 81.62 100 GLU A CA 1
ATOM 786 C C . GLU A 1 100 ? -14.597 -7.390 7.068 1.00 81.62 100 GLU A C 1
ATOM 788 O O . GLU A 1 100 ? -14.781 -8.206 6.163 1.00 81.62 100 GLU A O 1
ATOM 793 N N . LEU A 1 101 ? -13.377 -7.168 7.573 1.00 80.19 101 LEU A N 1
ATOM 794 C CA . LEU A 1 101 ? -12.187 -7.922 7.163 1.00 80.19 101 LEU A CA 1
ATOM 795 C C . LEU A 1 101 ? -12.188 -9.333 7.761 1.00 80.19 101 LEU A C 1
ATOM 797 O O . LEU A 1 101 ? -11.792 -10.287 7.096 1.00 80.19 101 LEU A O 1
ATOM 801 N N . LEU A 1 102 ? -12.664 -9.477 9.000 1.00 77.12 102 LEU A N 1
ATOM 802 C CA . LEU A 1 102 ? -12.762 -10.766 9.686 1.00 77.12 102 LEU A CA 1
ATOM 803 C C . LEU A 1 102 ? -13.889 -11.641 9.127 1.00 77.12 102 LEU A C 1
ATOM 805 O O . LEU A 1 102 ? -13.744 -12.855 9.081 1.00 77.12 102 LEU A O 1
ATOM 809 N N . LYS A 1 103 ? -14.989 -11.032 8.671 1.00 80.25 103 LYS A N 1
ATOM 810 C CA . LYS A 1 103 ? -16.154 -11.731 8.105 1.00 80.25 103 LYS A CA 1
ATOM 811 C C . LYS A 1 103 ? -15.910 -12.322 6.708 1.00 80.25 103 LYS A C 1
ATOM 813 O O . LYS A 1 103 ? -16.667 -13.185 6.275 1.00 80.25 103 LYS A O 1
ATOM 818 N N . LYS A 1 104 ? -14.906 -11.824 5.980 1.00 64.06 104 LYS A N 1
ATOM 819 C CA . LYS A 1 104 ? -14.573 -12.253 4.610 1.00 64.06 104 LYS A CA 1
ATOM 820 C C . LYS A 1 104 ? -13.611 -13.451 4.528 1.00 64.06 104 LYS A C 1
ATOM 822 O O . LYS A 1 104 ? -13.323 -13.873 3.410 1.00 64.06 104 LYS A O 1
ATOM 827 N N . ASN A 1 105 ? -13.140 -13.979 5.662 1.00 49.06 105 ASN A N 1
ATOM 828 C CA . ASN A 1 105 ? -12.384 -15.239 5.760 1.00 49.06 105 ASN A CA 1
ATOM 829 C C . ASN A 1 105 ? -13.292 -16.387 6.211 1.00 49.06 105 ASN A C 1
ATOM 831 O O . ASN A 1 105 ? -12.953 -17.545 5.887 1.00 49.06 105 ASN A O 1
#

InterPro domains:
  IPR008906 HAT, C-terminal dimerisation domain [PF05699] (22-98)
  IPR012337 Ribonuclease H-like superfamily [SSF53098] (19-100)
  IPR052035 Zinc finger BED domain-containing [PTHR46481] (21-99)

Solvent-accessible surface area (backbone atoms only — not comparable to full-atom values): 6770 Å² total; per-residue (Å²): 140,86,90,71,82,75,82,71,77,70,81,81,77,65,88,42,71,67,56,54,48,49,56,55,56,73,69,50,90,76,89,71,95,48,70,67,58,46,49,68,74,63,19,77,85,32,64,69,60,33,57,49,45,53,57,60,70,65,51,76,93,59,73,58,61,62,53,52,50,50,53,52,48,50,51,59,48,67,76,63,62,92,79,76,60,77,77,57,49,60,55,52,47,54,50,62,79,40,39,74,66,63,72,74,110

Mean predicted aligned error: 14.97 Å

Foldseek 3Di:
DPPDPPPPPDPPPPPPVLVVLVVVVVPDPDPDPDPVVCLVPVVVSPVVVSVVCCVVVVDPPDPVVVVVLVVVLVVVCVVDDPDDDPVVSVVVSVCVVCVVVVVVD

Sequence (105 aa):
DNLIQKHTPLPIISLDPMVAEIDSYIKLDIVCVDVLEFWRSSGDQFYHLKRLAQIILGIPVTSTSSEEVFSTTGLILNVKRTALAPENVGKIQMIHDNYELLKKN

Radius of gyration: 25.2 Å; Cα contacts (8 Å, |Δi|>4): 24; chains: 1; bounding box: 74×42×56 Å

pLDDT: mean 72.14, std 13.65, range [41.47, 89.06]

Organism: NCBI:txid392033